Protein AF-A0A2V9A5J3-F1 (afdb_monomer_lite)

Structure (mmCIF, N/CA/C/O backbone):
data_AF-A0A2V9A5J3-F1
#
_entry.id   AF-A0A2V9A5J3-F1
#
loop_
_atom_site.group_PDB
_atom_site.id
_atom_site.type_symbol
_atom_site.label_atom_id
_atom_site.label_alt_id
_atom_site.label_comp_id
_atom_site.label_asym_id
_atom_site.label_entity_id
_atom_site.label_seq_id
_atom_site.pdbx_PDB_ins_code
_atom_site.Cartn_x
_atom_site.Cartn_y
_atom_site.Cartn_z
_atom_site.occupancy
_atom_site.B_iso_or_equiv
_atom_site.auth_seq_id
_atom_site.auth_comp_id
_atom_site.auth_asym_id
_atom_site.auth_atom_id
_atom_site.pdbx_PDB_model_num
ATOM 1 N N . MET A 1 1 ? 91.380 -32.847 -46.495 1.00 41.88 1 MET A N 1
ATOM 2 C CA . MET A 1 1 ? 90.482 -33.538 -45.539 1.00 41.88 1 MET A CA 1
ATOM 3 C C . MET A 1 1 ? 89.221 -33.964 -46.282 1.00 41.88 1 MET A C 1
ATOM 5 O O . MET A 1 1 ? 88.896 -33.351 -47.285 1.00 41.88 1 MET A O 1
ATOM 9 N N . LYS A 1 2 ? 88.639 -35.083 -45.851 1.00 38.12 2 LYS A N 1
ATOM 10 C CA . LYS A 1 2 ? 87.752 -36.017 -46.567 1.00 38.12 2 LYS A CA 1
ATOM 11 C C . LYS A 1 2 ? 86.393 -35.460 -47.039 1.00 38.12 2 LYS A C 1
ATOM 13 O O . LYS A 1 2 ? 85.791 -34.628 -46.376 1.00 38.12 2 LYS A O 1
ATOM 18 N N . HIS A 1 3 ? 85.942 -36.040 -48.156 1.00 37.38 3 HIS A N 1
ATOM 19 C CA . HIS A 1 3 ? 84.569 -36.214 -48.647 1.00 37.38 3 HIS A CA 1
ATOM 20 C C . HIS A 1 3 ? 83.487 -36.409 -47.563 1.00 37.38 3 HIS A C 1
ATOM 22 O O . HIS A 1 3 ? 83.752 -37.118 -46.596 1.00 37.38 3 HIS A O 1
ATOM 28 N N . LEU A 1 4 ? 82.249 -35.937 -47.790 1.00 41.69 4 LEU A N 1
ATOM 29 C CA . LEU A 1 4 ? 81.105 -36.755 -48.260 1.00 41.69 4 LEU A CA 1
ATOM 30 C C . LEU A 1 4 ? 79.770 -35.982 -48.225 1.00 41.69 4 LEU A C 1
ATOM 32 O O . LEU A 1 4 ? 79.527 -35.122 -47.388 1.00 41.69 4 LEU A O 1
ATOM 36 N N . PHE A 1 5 ? 78.931 -36.335 -49.191 1.00 41.31 5 PHE A N 1
ATOM 37 C CA . PHE A 1 5 ? 77.584 -35.864 -49.490 1.00 41.31 5 PHE A CA 1
ATOM 38 C C . PHE A 1 5 ? 76.519 -36.630 -48.663 1.00 41.31 5 PHE A C 1
ATOM 40 O O . PHE A 1 5 ? 76.613 -37.847 -48.555 1.00 41.31 5 PHE A O 1
ATOM 47 N N . GLN A 1 6 ? 75.456 -35.912 -48.258 1.00 40.12 6 GLN A N 1
ATOM 48 C CA . GLN A 1 6 ? 74.026 -36.313 -48.308 1.00 40.12 6 GLN A CA 1
ATOM 49 C C . GLN A 1 6 ? 73.432 -37.343 -47.289 1.00 40.12 6 GLN A C 1
ATOM 51 O O . GLN A 1 6 ? 74.163 -37.860 -46.454 1.00 40.12 6 GLN A O 1
ATOM 56 N N . PRO A 1 7 ? 72.081 -37.513 -47.226 1.00 57.50 7 PRO A N 1
ATOM 57 C CA . PRO A 1 7 ? 71.224 -37.236 -46.055 1.00 57.50 7 PRO A CA 1
ATOM 58 C C . PRO A 1 7 ? 70.497 -38.496 -45.513 1.00 57.50 7 PRO A C 1
ATOM 60 O O . PRO A 1 7 ? 70.666 -39.563 -46.086 1.00 57.50 7 PRO A O 1
ATOM 63 N N . LEU A 1 8 ? 69.651 -38.378 -44.471 1.00 37.91 8 LEU A N 1
ATOM 64 C CA . LEU A 1 8 ? 68.328 -39.047 -44.354 1.00 37.91 8 LEU A CA 1
ATOM 65 C C . LEU A 1 8 ? 67.690 -38.933 -42.951 1.00 37.91 8 LEU A C 1
ATOM 67 O O . LEU A 1 8 ? 68.340 -39.144 -41.935 1.00 37.91 8 LEU A O 1
ATOM 71 N N . SER A 1 9 ? 66.375 -38.701 -42.996 1.00 38.31 9 SER A N 1
ATOM 72 C CA . SER A 1 9 ? 65.299 -39.232 -42.141 1.00 38.31 9 SER A CA 1
ATOM 73 C C . SER A 1 9 ? 65.133 -38.831 -40.669 1.00 38.31 9 SER A C 1
ATOM 75 O O . SER A 1 9 ? 65.909 -39.180 -39.789 1.00 38.31 9 SER A O 1
ATOM 77 N N . GLU A 1 10 ? 63.986 -38.172 -40.455 1.00 43.25 10 GLU A N 1
ATOM 78 C CA . GLU A 1 10 ? 62.993 -38.314 -39.375 1.00 43.25 10 GLU A CA 1
ATOM 79 C C . GLU A 1 10 ? 63.276 -39.305 -38.236 1.00 43.25 10 GLU A C 1
ATOM 81 O O . GLU A 1 10 ? 63.468 -40.484 -38.500 1.00 43.25 10 GLU A O 1
ATOM 86 N N . VAL A 1 11 ? 63.072 -38.848 -36.987 1.00 43.91 11 VAL A N 1
ATOM 87 C CA . VAL A 1 11 ? 61.979 -39.310 -36.094 1.00 43.91 11 VAL A CA 1
ATOM 88 C C . VAL A 1 11 ? 61.656 -38.189 -35.079 1.00 43.91 11 VAL A C 1
ATOM 90 O O . VAL A 1 11 ? 62.514 -37.853 -34.262 1.00 43.91 11 VAL A O 1
ATOM 93 N N . PRO A 1 12 ? 60.440 -37.609 -35.044 1.00 44.19 12 PRO A N 1
ATOM 94 C CA . PRO A 1 12 ? 59.980 -36.845 -33.887 1.00 44.19 12 PRO A CA 1
ATOM 95 C C . PRO A 1 12 ? 59.639 -37.804 -32.741 1.00 44.19 12 PRO A C 1
ATOM 97 O O . PRO A 1 12 ? 58.779 -38.676 -32.874 1.00 44.19 12 PRO A O 1
ATOM 100 N N . HIS A 1 13 ? 60.310 -37.639 -31.601 1.00 45.38 13 HIS A N 1
ATOM 101 C CA . HIS A 1 13 ? 60.004 -38.367 -30.375 1.00 45.38 13 HIS A CA 1
ATOM 102 C C . HIS A 1 13 ? 58.546 -38.139 -29.943 1.00 45.38 13 HIS A C 1
ATOM 104 O O . HIS A 1 13 ? 58.140 -37.026 -29.623 1.00 45.38 13 HIS A O 1
ATOM 110 N N . ALA A 1 14 ? 57.797 -39.243 -29.954 1.00 44.53 14 ALA A N 1
ATOM 111 C CA . ALA A 1 14 ? 56.636 -39.588 -29.139 1.00 44.53 14 ALA A CA 1
ATOM 112 C C . ALA A 1 14 ? 55.937 -38.429 -28.400 1.00 44.53 14 ALA A C 1
ATOM 114 O O . ALA A 1 14 ? 56.332 -38.012 -27.311 1.00 44.53 14 ALA A O 1
ATOM 115 N N . ALA A 1 15 ? 54.802 -37.998 -28.951 1.00 47.06 15 ALA A N 1
ATOM 116 C CA . ALA A 1 15 ? 53.782 -37.300 -28.187 1.00 47.06 15 ALA A CA 1
ATOM 117 C C . ALA A 1 15 ? 53.252 -38.229 -27.080 1.00 47.06 15 ALA A C 1
ATOM 119 O O . ALA A 1 15 ? 52.769 -39.327 -27.360 1.00 47.06 15 ALA A O 1
ATOM 120 N N . ASN A 1 16 ? 53.332 -37.775 -25.827 1.00 45.59 16 ASN A N 1
ATOM 121 C CA . ASN A 1 16 ? 52.671 -38.410 -24.688 1.00 45.59 16 ASN A CA 1
ATOM 122 C C . ASN A 1 16 ? 51.194 -38.697 -25.022 1.00 45.59 16 ASN A C 1
ATOM 124 O O . ASN A 1 16 ? 50.511 -37.807 -25.546 1.00 45.59 16 ASN A O 1
ATOM 128 N N . PRO A 1 17 ? 50.665 -39.893 -24.707 1.00 44.72 17 PRO A N 1
ATOM 129 C CA . PRO A 1 17 ? 49.266 -40.190 -24.948 1.00 44.72 17 PRO A CA 1
ATOM 130 C C . PRO A 1 17 ? 48.419 -39.244 -24.099 1.00 44.72 17 PRO A C 1
ATOM 132 O O . PRO A 1 17 ? 48.529 -39.202 -22.873 1.00 44.72 17 PRO A O 1
ATOM 135 N N . ARG A 1 18 ? 47.567 -38.467 -24.776 1.00 51.72 18 ARG A N 1
ATOM 136 C CA . ARG A 1 18 ? 46.468 -37.742 -24.142 1.00 51.72 18 ARG A CA 1
ATOM 137 C C . ARG A 1 18 ? 45.711 -38.756 -23.296 1.00 51.72 18 ARG A C 1
ATOM 139 O O . ARG A 1 18 ? 45.166 -39.717 -23.834 1.00 51.72 18 ARG A O 1
ATOM 146 N N . THR A 1 19 ? 45.713 -38.552 -21.985 1.00 52.47 19 THR A N 1
ATOM 147 C CA . THR A 1 19 ? 44.884 -39.293 -21.044 1.00 52.47 19 THR A CA 1
ATOM 148 C C . THR A 1 19 ? 43.454 -39.281 -21.570 1.00 52.47 19 THR A C 1
ATOM 150 O O . THR A 1 19 ? 42.795 -38.243 -21.624 1.00 52.47 19 THR A O 1
ATOM 153 N N . SER A 1 20 ? 43.008 -40.447 -22.037 1.00 49.81 20 SER A N 1
ATOM 154 C CA . SER A 1 20 ? 41.620 -40.721 -22.377 1.00 49.81 20 SER A CA 1
ATOM 155 C C . SER A 1 20 ? 40.785 -40.375 -21.149 1.00 49.81 20 SER A C 1
ATOM 157 O O . SER A 1 20 ? 40.781 -41.129 -20.176 1.00 49.81 20 SER A O 1
ATOM 159 N N . ARG A 1 21 ? 40.123 -39.211 -21.160 1.00 59.00 21 ARG A N 1
ATOM 160 C CA . ARG A 1 21 ? 39.149 -38.849 -20.128 1.00 59.00 21 ARG A CA 1
ATOM 161 C C . ARG A 1 21 ? 38.095 -39.946 -20.118 1.00 59.00 21 ARG A C 1
ATOM 163 O O . ARG A 1 21 ? 37.422 -40.158 -21.124 1.00 59.00 21 ARG A O 1
ATOM 170 N N . ASN A 1 22 ? 38.008 -40.672 -19.009 1.00 65.44 22 ASN A N 1
ATOM 171 C CA . ASN A 1 22 ? 37.068 -41.767 -18.867 1.00 65.44 22 ASN A CA 1
ATOM 172 C C . ASN A 1 22 ? 35.648 -41.191 -19.030 1.00 65.44 22 ASN A C 1
ATOM 174 O O . ASN A 1 22 ? 35.314 -40.221 -18.342 1.00 65.44 22 ASN A O 1
ATOM 178 N N . PRO A 1 23 ? 34.803 -41.732 -19.924 1.00 65.06 23 PRO A N 1
ATOM 179 C CA . PRO A 1 23 ? 33.432 -41.249 -20.090 1.00 65.06 23 PRO A CA 1
ATOM 180 C C . PRO A 1 23 ? 32.652 -41.270 -18.768 1.00 65.06 23 PRO A C 1
ATOM 182 O O . PRO A 1 23 ? 31.805 -40.407 -18.548 1.00 65.06 23 PRO A O 1
ATOM 185 N N . ALA A 1 24 ? 32.998 -42.175 -17.845 1.00 69.44 24 ALA A N 1
ATOM 186 C CA . ALA A 1 24 ? 32.428 -42.214 -16.502 1.00 69.44 24 ALA A CA 1
ATOM 187 C C . ALA A 1 24 ? 32.702 -40.936 -15.684 1.00 69.44 24 ALA A C 1
ATOM 189 O O . ALA A 1 24 ? 31.840 -40.513 -14.916 1.00 69.44 24 ALA A O 1
ATOM 190 N N . ASP A 1 25 ? 33.855 -40.290 -15.868 1.00 67.44 25 ASP A N 1
ATOM 191 C CA . ASP A 1 25 ? 34.203 -39.052 -15.159 1.00 67.44 25 ASP A CA 1
ATOM 192 C C . ASP A 1 25 ? 33.445 -37.846 -15.728 1.00 67.44 25 ASP A C 1
ATOM 194 O O . ASP A 1 25 ? 33.025 -36.964 -14.980 1.00 67.44 25 ASP A O 1
ATOM 198 N N . ILE A 1 26 ? 33.188 -37.841 -17.041 1.00 67.00 26 ILE A N 1
ATOM 199 C CA . ILE A 1 26 ? 32.350 -36.828 -17.702 1.00 67.00 26 ILE A CA 1
ATOM 200 C C . ILE A 1 26 ? 30.892 -36.971 -17.250 1.00 67.00 26 ILE A C 1
ATOM 202 O O . ILE A 1 26 ? 30.252 -35.978 -16.907 1.00 67.00 26 ILE A O 1
ATOM 206 N N . VAL A 1 27 ? 30.379 -38.204 -17.194 1.00 69.25 27 VAL A N 1
ATOM 207 C CA . VAL A 1 27 ? 29.017 -38.491 -16.717 1.00 69.25 27 VAL A CA 1
ATOM 208 C C . VAL A 1 27 ? 28.864 -38.098 -15.249 1.00 69.25 27 VAL A C 1
ATOM 210 O O . VAL A 1 27 ? 27.891 -37.436 -14.900 1.00 69.25 27 VAL A O 1
ATOM 213 N N . ARG A 1 28 ? 29.838 -38.425 -14.391 1.00 69.88 28 ARG A N 1
ATOM 214 C CA . ARG A 1 28 ? 29.830 -38.005 -12.981 1.00 69.88 28 ARG A CA 1
ATOM 215 C C . ARG A 1 28 ? 29.818 -36.485 -12.847 1.00 69.88 28 ARG A C 1
ATOM 217 O O . ARG A 1 28 ? 28.990 -35.965 -12.109 1.00 69.88 28 ARG A O 1
ATOM 224 N N . LEU A 1 29 ? 30.666 -35.773 -13.588 1.00 69.19 29 LEU A N 1
ATOM 225 C CA . LEU A 1 29 ? 30.701 -34.308 -13.569 1.00 69.19 29 LEU A CA 1
ATOM 226 C C . LEU A 1 29 ? 29.363 -33.694 -14.015 1.00 69.19 29 LEU A C 1
ATOM 228 O O . LEU A 1 29 ? 28.881 -32.760 -13.380 1.00 69.19 29 LEU A O 1
ATOM 232 N N . LEU A 1 30 ? 28.736 -34.241 -15.061 1.00 68.38 30 LEU A N 1
ATOM 233 C CA . LEU A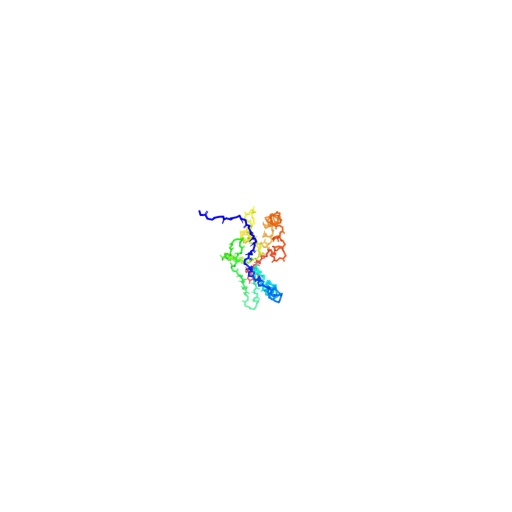 1 30 ? 27.422 -33.800 -15.538 1.00 68.38 30 LEU A CA 1
ATOM 234 C C . LEU A 1 30 ? 26.312 -34.075 -14.515 1.00 68.38 30 LEU A C 1
ATOM 236 O O . LEU A 1 30 ? 25.460 -33.216 -14.298 1.00 68.38 30 LEU A O 1
ATOM 240 N N . VAL A 1 31 ? 26.334 -35.229 -13.843 1.00 68.44 31 VAL A N 1
ATOM 241 C CA . VAL A 1 31 ? 25.384 -35.552 -12.766 1.00 68.44 31 VAL A CA 1
ATOM 242 C C . VAL A 1 31 ? 25.568 -34.608 -11.575 1.00 68.44 31 VAL A C 1
ATOM 244 O O . VAL A 1 31 ? 24.584 -34.084 -11.060 1.00 68.44 31 VAL A O 1
ATOM 247 N N . PHE A 1 32 ? 26.807 -34.317 -11.169 1.00 64.06 32 PHE A N 1
ATOM 248 C CA . PHE A 1 32 ? 27.097 -33.354 -10.098 1.00 64.06 32 PHE A CA 1
ATOM 249 C C . PHE A 1 32 ? 26.692 -31.917 -10.467 1.00 64.06 32 PHE A C 1
ATOM 251 O O . PHE A 1 32 ? 26.143 -31.207 -9.629 1.00 64.06 32 PHE A O 1
ATOM 258 N N . LEU A 1 33 ? 26.903 -31.491 -11.717 1.00 63.94 33 LEU A N 1
ATOM 259 C CA . LEU A 1 33 ? 26.488 -30.165 -12.194 1.00 63.94 33 LEU A CA 1
ATOM 260 C C . LEU A 1 33 ? 24.963 -30.034 -12.257 1.00 63.94 33 LEU A C 1
ATOM 262 O O . LEU A 1 33 ? 24.417 -29.041 -11.786 1.00 63.94 33 LEU A O 1
ATOM 266 N N . THR A 1 34 ? 24.273 -31.045 -12.791 1.00 60.56 34 THR A N 1
ATOM 267 C CA . THR A 1 34 ? 22.805 -31.031 -12.921 1.00 60.56 34 THR A CA 1
ATOM 268 C C . THR A 1 34 ? 22.107 -31.116 -11.564 1.00 60.56 34 THR A C 1
ATOM 270 O O . THR A 1 34 ? 21.196 -30.330 -11.300 1.00 60.56 34 THR A O 1
ATOM 273 N N . THR A 1 35 ? 22.569 -31.986 -10.661 1.00 60.75 35 THR A N 1
ATOM 274 C CA . THR A 1 35 ? 22.047 -32.044 -9.284 1.00 60.75 35 THR A CA 1
ATOM 275 C C . THR A 1 35 ? 22.354 -30.762 -8.510 1.00 60.75 35 THR A C 1
ATOM 277 O O . THR A 1 35 ? 21.448 -30.207 -7.895 1.00 60.75 35 THR A O 1
ATOM 280 N N . GLY A 1 36 ? 23.568 -30.212 -8.614 1.00 59.47 36 GLY A N 1
ATOM 281 C CA . GLY A 1 36 ? 23.926 -28.944 -7.968 1.00 59.47 36 GLY A CA 1
ATOM 282 C C . GLY A 1 36 ? 23.046 -27.762 -8.393 1.00 59.47 36 GLY A C 1
ATOM 283 O O . GLY A 1 36 ? 22.715 -26.918 -7.563 1.00 59.47 36 GLY A O 1
ATOM 284 N N . THR A 1 37 ? 22.605 -27.721 -9.655 1.00 59.44 37 THR A N 1
ATOM 285 C CA . THR A 1 37 ? 21.696 -26.670 -10.144 1.00 59.44 37 THR A CA 1
ATOM 286 C C . THR A 1 37 ? 20.231 -26.876 -9.762 1.00 59.44 37 THR A C 1
ATOM 288 O O . THR A 1 37 ? 19.522 -25.895 -9.555 1.00 59.44 37 THR A O 1
ATOM 291 N N . LEU A 1 38 ? 19.770 -28.125 -9.638 1.00 58.41 38 LEU A N 1
ATOM 292 C CA . LEU A 1 38 ? 18.368 -28.442 -9.325 1.00 58.41 38 LEU A CA 1
ATOM 293 C C . LEU A 1 38 ? 18.010 -28.211 -7.848 1.00 58.41 38 LEU A C 1
ATOM 295 O O . LEU A 1 38 ? 16.837 -28.044 -7.529 1.00 58.41 38 LEU A O 1
ATOM 299 N N . PHE A 1 39 ? 19.007 -28.179 -6.959 1.00 58.34 39 PHE A N 1
ATOM 300 C CA . PHE A 1 39 ? 18.816 -27.961 -5.520 1.00 58.34 39 PHE A CA 1
ATOM 301 C C . PHE A 1 39 ? 19.193 -26.557 -5.040 1.00 58.34 39 PHE A C 1
ATOM 303 O O . PHE A 1 39 ? 19.234 -26.323 -3.833 1.00 58.34 39 PHE A O 1
ATOM 310 N N . LEU A 1 40 ? 19.454 -25.605 -5.942 1.00 56.59 40 LEU A N 1
ATOM 311 C CA . LEU A 1 40 ? 19.563 -24.204 -5.543 1.00 56.59 40 LEU A CA 1
ATOM 312 C C . LEU A 1 40 ? 18.159 -23.707 -5.174 1.00 56.59 40 LEU A C 1
ATOM 314 O O . LEU A 1 40 ? 17.306 -23.612 -6.060 1.00 56.59 40 LEU A O 1
ATOM 318 N N . PRO A 1 41 ? 17.880 -23.396 -3.892 1.00 53.69 41 PRO A N 1
ATOM 319 C CA . PRO A 1 41 ? 16.591 -22.842 -3.527 1.00 53.69 41 PRO A CA 1
ATOM 320 C C . PRO A 1 41 ? 16.421 -21.528 -4.285 1.00 53.69 41 PRO A C 1
ATOM 322 O O . PRO A 1 41 ? 17.230 -20.607 -4.148 1.00 53.69 41 PRO A O 1
ATOM 325 N N . ALA A 1 42 ? 15.368 -21.434 -5.095 1.00 56.31 42 ALA A N 1
ATOM 326 C CA . ALA A 1 42 ? 14.946 -20.156 -5.636 1.00 56.31 42 ALA A CA 1
ATOM 327 C C . ALA A 1 42 ? 14.631 -19.260 -4.434 1.00 56.31 42 ALA A C 1
ATOM 329 O O . ALA A 1 42 ? 13.675 -19.507 -3.702 1.00 56.31 42 ALA A O 1
ATOM 330 N N . VAL A 1 43 ? 15.477 -18.262 -4.174 1.00 53.59 43 VAL A N 1
ATOM 331 C CA . VAL A 1 43 ? 15.278 -17.332 -3.062 1.00 53.59 43 VAL A CA 1
ATOM 332 C C . VAL A 1 43 ? 14.057 -16.479 -3.401 1.00 53.59 43 VAL A C 1
ATOM 334 O O . VAL A 1 43 ? 14.154 -15.444 -4.063 1.00 53.59 43 VAL A O 1
ATOM 337 N N . THR A 1 44 ? 12.878 -16.941 -2.995 1.00 54.56 44 THR A N 1
ATOM 338 C CA . THR A 1 44 ? 11.627 -16.207 -3.158 1.00 54.56 44 THR A CA 1
ATOM 339 C C . THR A 1 44 ? 11.617 -15.069 -2.151 1.00 54.56 44 THR A C 1
ATOM 341 O O . THR A 1 44 ? 11.393 -15.245 -0.955 1.00 54.56 44 THR A O 1
ATOM 344 N N . ALA A 1 45 ? 11.910 -13.874 -2.644 1.00 60.81 45 ALA A N 1
ATOM 345 C CA . ALA A 1 45 ? 11.833 -12.634 -1.895 1.00 60.81 45 ALA A CA 1
ATOM 346 C C . ALA A 1 45 ? 10.363 -12.210 -1.709 1.00 60.81 45 ALA A C 1
ATOM 348 O O . ALA A 1 45 ? 9.892 -11.315 -2.415 1.00 60.81 45 ALA A O 1
ATOM 349 N N . ALA A 1 46 ? 9.649 -12.863 -0.790 1.00 63.78 46 ALA A N 1
ATOM 350 C CA . ALA A 1 46 ? 8.277 -12.529 -0.414 1.00 63.78 46 ALA A CA 1
ATOM 351 C C . ALA A 1 46 ? 8.247 -11.662 0.854 1.00 63.78 46 ALA A C 1
ATOM 353 O O . ALA A 1 46 ? 9.092 -11.794 1.737 1.00 63.78 46 ALA A O 1
ATOM 354 N N . THR A 1 47 ? 7.288 -10.743 0.907 1.00 70.56 47 THR A N 1
ATOM 355 C CA . THR A 1 47 ? 6.939 -9.988 2.115 1.00 70.56 47 THR A CA 1
ATOM 356 C C . THR A 1 47 ? 5.735 -10.660 2.743 1.00 70.56 47 THR A C 1
ATOM 358 O O . THR A 1 47 ? 4.786 -10.946 2.017 1.00 70.56 47 THR A O 1
ATOM 361 N N . SER A 1 48 ? 5.754 -10.859 4.058 1.00 74.19 48 SER A N 1
ATOM 362 C CA . SER A 1 48 ? 4.611 -11.411 4.786 1.00 74.19 48 SER A CA 1
ATOM 363 C C . SER A 1 48 ? 4.085 -10.377 5.765 1.00 74.19 48 SER A C 1
ATOM 365 O O . SER A 1 48 ? 4.852 -9.797 6.536 1.00 74.19 48 SER A O 1
ATOM 367 N N . VAL A 1 49 ? 2.772 -10.172 5.742 1.00 82.38 49 VAL A N 1
ATOM 368 C CA . VAL A 1 49 ? 2.043 -9.362 6.717 1.00 82.38 49 VAL A CA 1
ATOM 369 C C . VAL A 1 49 ? 1.047 -10.273 7.419 1.00 82.38 49 VAL A C 1
ATOM 371 O O . VAL A 1 49 ? 0.344 -11.044 6.770 1.00 82.38 49 VAL A O 1
ATOM 374 N N . VAL A 1 50 ? 0.994 -10.194 8.745 1.00 84.19 50 VAL A N 1
ATOM 375 C CA . VAL A 1 50 ? 0.064 -10.961 9.577 1.00 84.19 50 VAL A CA 1
ATOM 376 C C . VAL A 1 50 ? -0.696 -9.992 10.468 1.00 84.19 50 VAL A C 1
ATOM 378 O O . VAL A 1 50 ? -0.086 -9.158 11.135 1.00 84.19 50 VAL A O 1
ATOM 381 N N . ALA A 1 51 ? -2.020 -10.126 10.497 1.00 84.69 51 ALA A N 1
ATOM 382 C CA . ALA A 1 51 ? -2.886 -9.456 11.456 1.00 84.69 51 ALA A CA 1
ATOM 383 C C . ALA A 1 51 ? -3.611 -10.519 12.291 1.00 84.69 51 ALA A C 1
ATOM 385 O O . ALA A 1 51 ? -4.305 -11.379 11.752 1.00 84.69 51 ALA A O 1
ATOM 386 N N . LEU A 1 52 ? -3.425 -10.472 13.607 1.00 83.81 52 LEU A N 1
ATOM 387 C CA . LEU A 1 52 ? -4.120 -11.312 14.575 1.00 83.81 52 LEU A CA 1
ATOM 388 C C . LEU A 1 52 ? -5.156 -10.455 15.287 1.00 83.81 52 LEU A C 1
ATOM 390 O O . LEU A 1 52 ? -4.806 -9.452 15.909 1.00 83.81 52 LEU A O 1
ATOM 394 N N . ILE A 1 53 ? -6.419 -10.859 15.199 1.00 83.31 53 ILE A N 1
ATOM 395 C CA . ILE A 1 53 ? -7.533 -10.189 15.866 1.00 83.31 53 ILE A CA 1
ATOM 396 C C . ILE A 1 53 ? -7.936 -11.042 17.064 1.00 83.31 53 ILE A C 1
ATOM 398 O O . ILE A 1 53 ? -8.470 -12.141 16.914 1.00 83.31 53 ILE A O 1
ATOM 402 N N . ASP A 1 54 ? -7.667 -10.531 18.258 1.00 84.69 54 ASP A N 1
ATOM 403 C CA . ASP A 1 54 ? -8.113 -11.110 19.517 1.00 84.69 54 ASP A CA 1
ATOM 404 C C . ASP A 1 54 ? -9.372 -10.372 19.978 1.00 84.69 54 ASP A C 1
ATOM 406 O O . ASP A 1 54 ? -9.320 -9.351 20.671 1.00 84.69 54 ASP A O 1
ATOM 410 N N . ASN A 1 55 ? -10.522 -10.905 19.563 1.00 79.50 55 ASN A N 1
ATOM 411 C CA . ASN A 1 55 ? -11.828 -10.361 19.926 1.00 79.50 55 ASN A CA 1
ATOM 412 C C . ASN A 1 55 ? -12.114 -10.465 21.430 1.00 79.50 55 ASN A C 1
ATOM 414 O O . ASN A 1 55 ? -12.862 -9.644 21.953 1.00 79.50 55 ASN A O 1
ATOM 418 N N . THR A 1 56 ? -11.517 -11.438 22.124 1.00 84.44 56 THR A N 1
ATOM 419 C CA . THR A 1 56 ? -11.736 -11.670 23.559 1.00 84.44 56 THR A CA 1
ATOM 420 C C . THR A 1 56 ? -11.087 -10.574 24.394 1.00 84.44 56 THR A C 1
ATOM 422 O O . THR A 1 56 ? -11.678 -10.097 25.358 1.00 84.44 56 THR A O 1
ATOM 425 N N . ASN A 1 57 ? -9.877 -10.156 24.016 1.00 84.75 57 ASN A N 1
ATOM 426 C CA . ASN A 1 57 ? -9.140 -9.106 24.720 1.00 84.75 57 ASN A CA 1
ATOM 427 C C . ASN A 1 57 ? -9.253 -7.727 24.053 1.00 84.75 57 ASN A C 1
ATOM 429 O O . ASN A 1 57 ? -8.583 -6.793 24.494 1.00 84.75 57 ASN A O 1
ATOM 433 N N . HIS A 1 58 ? -10.068 -7.601 22.999 1.00 81.50 58 HIS A N 1
ATOM 434 C CA . HIS A 1 58 ? -10.203 -6.398 22.174 1.00 81.50 58 HIS A CA 1
ATOM 435 C C . HIS A 1 58 ? -8.848 -5.865 21.681 1.00 81.50 58 HIS A C 1
ATOM 437 O O . HIS A 1 58 ? -8.547 -4.675 21.795 1.00 81.50 58 HIS A O 1
ATOM 443 N N . ARG A 1 59 ? -8.008 -6.755 21.134 1.00 83.69 59 ARG A N 1
ATOM 444 C CA . ARG A 1 59 ? -6.672 -6.411 20.617 1.00 83.69 59 ARG A CA 1
ATOM 445 C C . ARG A 1 59 ? -6.499 -6.801 19.156 1.00 83.69 59 ARG A C 1
ATOM 447 O O . ARG A 1 59 ? -6.977 -7.843 18.720 1.00 83.69 59 ARG A O 1
ATOM 454 N N . VAL A 1 60 ? -5.728 -5.996 18.431 1.00 84.06 60 VAL A N 1
ATOM 455 C CA . VAL A 1 60 ? -5.147 -6.379 17.140 1.00 84.06 60 VAL A CA 1
ATOM 456 C C . VAL A 1 60 ? -3.637 -6.365 17.268 1.00 84.06 60 VAL A C 1
ATOM 458 O O . VAL A 1 60 ? -3.064 -5.409 17.789 1.00 84.06 60 VAL A O 1
ATOM 461 N N . VAL A 1 61 ? -2.993 -7.418 16.777 1.00 87.25 61 VAL A N 1
ATOM 462 C CA . VAL A 1 61 ? -1.539 -7.485 16.632 1.00 87.25 61 VAL A CA 1
ATOM 463 C C . VAL A 1 61 ? -1.217 -7.563 15.151 1.00 87.25 61 VAL A C 1
ATOM 465 O O . VAL A 1 61 ? -1.642 -8.494 14.473 1.00 87.25 61 VAL A O 1
ATOM 468 N N . ILE A 1 62 ? -0.456 -6.593 14.656 1.00 89.69 62 ILE A N 1
ATOM 469 C CA . ILE A 1 62 ? 0.007 -6.553 13.270 1.00 89.69 62 ILE A CA 1
ATOM 470 C C . ILE A 1 62 ? 1.515 -6.749 13.257 1.00 89.69 62 ILE A C 1
ATOM 472 O O . ILE A 1 62 ? 2.243 -6.063 13.973 1.00 89.69 62 ILE A O 1
ATOM 476 N N . ALA A 1 63 ? 1.980 -7.679 12.433 1.00 89.62 63 ALA A N 1
ATOM 477 C CA . ALA A 1 63 ? 3.388 -7.985 12.257 1.00 89.62 63 ALA A CA 1
ATOM 478 C C . ALA A 1 63 ? 3.740 -8.031 10.768 1.00 89.62 63 ALA A C 1
ATOM 480 O O . ALA A 1 63 ? 2.962 -8.507 9.942 1.00 89.62 63 ALA A O 1
ATOM 481 N N . ALA A 1 64 ? 4.931 -7.545 10.434 1.00 90.25 64 ALA A N 1
ATOM 482 C CA . ALA A 1 64 ? 5.491 -7.608 9.093 1.00 90.25 64 ALA A CA 1
ATOM 483 C C . ALA A 1 64 ? 7.012 -7.749 9.180 1.00 90.25 64 ALA A C 1
ATOM 485 O O . ALA A 1 64 ? 7.631 -7.282 10.140 1.00 90.25 64 ALA A O 1
ATOM 486 N N . ASP A 1 65 ? 7.627 -8.367 8.175 1.00 87.88 65 ASP A N 1
ATOM 487 C CA . ASP A 1 65 ? 9.081 -8.351 8.053 1.00 87.88 65 ASP A CA 1
ATOM 488 C C . ASP A 1 65 ? 9.584 -6.955 7.636 1.00 87.88 65 ASP A C 1
ATOM 490 O O . ASP A 1 65 ? 8.878 -6.169 7.002 1.00 87.88 65 ASP A O 1
ATOM 494 N N . CYS A 1 66 ? 10.843 -6.645 7.945 1.00 84.88 66 CYS A N 1
ATOM 495 C CA . CYS A 1 66 ? 11.444 -5.357 7.588 1.00 84.88 66 CYS A CA 1
ATOM 496 C C . CYS A 1 66 ? 12.211 -5.390 6.258 1.00 84.88 66 CYS A C 1
ATOM 498 O O . CYS A 1 66 ? 12.852 -4.404 5.907 1.00 84.88 66 CYS A O 1
ATOM 500 N N . ARG A 1 67 ? 12.221 -6.496 5.501 1.00 83.56 67 ARG A N 1
ATOM 501 C CA . ARG A 1 67 ? 13.091 -6.605 4.322 1.00 83.56 67 ARG A CA 1
ATOM 502 C C . ARG A 1 67 ? 12.440 -5.980 3.093 1.00 83.56 67 ARG A C 1
ATOM 504 O O . ARG A 1 67 ? 11.436 -6.478 2.593 1.00 83.56 67 ARG A O 1
ATOM 511 N N . VAL A 1 68 ? 13.064 -4.952 2.533 1.00 79.75 68 VAL A N 1
ATOM 512 C CA . VAL A 1 68 ? 12.708 -4.391 1.223 1.00 79.75 68 VAL A CA 1
ATOM 513 C C . VAL A 1 68 ? 13.824 -4.719 0.241 1.00 79.75 68 VAL A C 1
ATOM 515 O O . VAL A 1 68 ? 14.982 -4.367 0.455 1.00 79.75 68 VAL A O 1
ATOM 518 N N . ASN A 1 69 ? 13.489 -5.421 -0.839 1.00 76.06 69 ASN A N 1
ATOM 519 C CA . ASN A 1 69 ? 14.452 -5.771 -1.880 1.00 76.06 69 ASN A CA 1
ATOM 520 C C . ASN A 1 69 ? 14.432 -4.710 -2.978 1.00 76.06 69 ASN A C 1
ATOM 522 O O . ASN A 1 69 ? 13.377 -4.415 -3.534 1.00 76.06 69 ASN A O 1
ATOM 526 N N . ARG A 1 70 ? 15.603 -4.161 -3.290 1.00 70.50 70 ARG A N 1
ATOM 527 C CA . ARG A 1 70 ? 15.859 -3.315 -4.458 1.00 70.50 70 ARG A CA 1
ATOM 528 C C . ARG A 1 70 ? 16.800 -4.063 -5.404 1.00 70.50 70 ARG A C 1
ATOM 530 O O . ARG A 1 70 ? 17.498 -4.973 -4.966 1.00 70.50 70 ARG A O 1
ATOM 537 N N . GLN A 1 71 ? 16.849 -3.653 -6.674 1.00 65.12 71 GLN A N 1
ATOM 538 C CA . GLN A 1 71 ? 17.610 -4.323 -7.747 1.00 65.12 71 GLN A CA 1
ATOM 539 C C . GLN A 1 71 ? 19.051 -4.726 -7.365 1.00 65.12 71 GLN A C 1
ATOM 541 O O . GLN A 1 71 ? 19.522 -5.762 -7.813 1.00 65.12 71 GLN A O 1
ATOM 546 N N . LEU A 1 72 ? 19.740 -3.944 -6.521 1.00 66.00 72 LEU A N 1
ATOM 547 C CA . LEU A 1 72 ? 21.147 -4.173 -6.159 1.00 66.00 72 LEU A CA 1
ATOM 548 C C . LEU A 1 72 ? 21.383 -4.523 -4.679 1.00 66.00 72 LEU A C 1
ATOM 550 O O . LEU A 1 72 ? 22.507 -4.852 -4.311 1.00 66.00 72 LEU A O 1
ATOM 554 N N . ALA A 1 73 ? 20.368 -4.420 -3.813 1.00 74.31 73 ALA A N 1
ATOM 555 C CA . ALA A 1 73 ? 20.535 -4.640 -2.374 1.00 74.31 73 ALA A CA 1
ATOM 556 C C . ALA A 1 73 ? 19.201 -4.865 -1.649 1.00 74.31 73 ALA A C 1
ATOM 558 O O . ALA A 1 73 ? 18.154 -4.355 -2.051 1.00 74.31 73 ALA A O 1
ATOM 559 N N . SER A 1 74 ? 19.257 -5.562 -0.515 1.00 78.62 74 SER A N 1
ATOM 560 C CA . SER A 1 74 ? 18.167 -5.593 0.463 1.00 78.62 74 SER A CA 1
ATOM 561 C C . SER A 1 74 ? 18.412 -4.538 1.539 1.00 78.62 74 SER A C 1
ATOM 563 O O . SER A 1 74 ? 19.516 -4.442 2.069 1.00 78.62 74 SER A O 1
ATOM 565 N N . LEU A 1 75 ? 17.383 -3.768 1.881 1.00 83.44 75 LEU A N 1
ATOM 566 C CA . LEU A 1 75 ? 17.417 -2.770 2.949 1.00 83.44 75 LEU A CA 1
ATOM 567 C C . LEU A 1 75 ? 16.388 -3.123 4.026 1.00 83.44 75 LEU A C 1
ATOM 569 O O . LEU A 1 75 ? 15.371 -3.755 3.735 1.00 83.44 75 LEU A O 1
ATOM 573 N N . SER A 1 76 ? 16.658 -2.706 5.265 1.00 85.25 76 SER A N 1
ATOM 574 C CA . SER A 1 76 ? 15.706 -2.817 6.372 1.00 85.25 76 SER A CA 1
ATOM 575 C C . SER A 1 76 ? 14.825 -1.570 6.420 1.00 85.25 76 SER A C 1
ATOM 577 O O . SER A 1 76 ? 15.331 -0.461 6.595 1.00 85.25 76 SER A O 1
ATOM 579 N N . GLN A 1 77 ? 13.517 -1.735 6.244 1.00 85.19 77 GLN A N 1
ATOM 580 C CA . GLN A 1 77 ? 12.534 -0.663 6.317 1.00 85.19 77 GLN A CA 1
ATOM 581 C C . GLN A 1 77 ? 11.223 -1.179 6.914 1.00 85.19 77 GLN A C 1
ATOM 583 O O . GLN A 1 77 ? 10.732 -2.245 6.547 1.00 85.19 77 GLN A O 1
ATOM 588 N N . CYS A 1 78 ? 10.644 -0.405 7.835 1.00 88.25 78 CYS A N 1
ATOM 589 C CA . CYS A 1 78 ? 9.390 -0.774 8.480 1.00 88.25 78 CYS A CA 1
ATOM 590 C C . CYS A 1 78 ? 8.241 -0.769 7.462 1.00 88.25 78 CYS A C 1
ATOM 592 O O . CYS A 1 78 ? 8.021 0.226 6.764 1.00 88.25 78 CYS A O 1
ATOM 594 N N . LYS A 1 79 ? 7.489 -1.869 7.408 1.00 91.06 79 LYS A N 1
ATOM 595 C CA . LYS A 1 79 ? 6.296 -2.012 6.559 1.00 91.06 79 LYS A CA 1
ATOM 596 C C . LYS A 1 79 ? 4.998 -1.709 7.296 1.00 91.06 79 LYS A C 1
ATOM 598 O O . LYS A 1 79 ? 3.928 -1.850 6.718 1.00 91.06 79 LYS A O 1
ATOM 603 N N . ILE A 1 80 ? 5.113 -1.273 8.548 1.00 93.50 80 ILE A N 1
ATOM 604 C CA . ILE A 1 80 ? 4.009 -0.816 9.377 1.00 93.50 80 ILE A CA 1
ATOM 605 C C . ILE A 1 80 ? 4.106 0.709 9.519 1.00 93.50 80 ILE A C 1
ATOM 607 O O . ILE A 1 80 ? 5.189 1.288 9.681 1.00 93.50 80 ILE A O 1
ATOM 611 N N . ILE A 1 81 ? 2.966 1.370 9.395 1.00 93.06 81 ILE A N 1
ATOM 612 C CA . ILE A 1 81 ? 2.748 2.766 9.756 1.00 93.06 81 ILE A CA 1
ATOM 613 C C . ILE A 1 81 ? 1.802 2.735 10.946 1.00 93.06 81 ILE A C 1
ATOM 615 O O . ILE A 1 81 ? 0.760 2.092 10.874 1.00 93.06 81 ILE A O 1
ATOM 619 N N . ASP A 1 82 ? 2.157 3.431 12.017 1.00 91.62 82 ASP A N 1
ATOM 620 C CA . ASP A 1 82 ? 1.296 3.582 13.182 1.00 91.62 82 ASP A CA 1
ATOM 621 C C . ASP A 1 82 ? 0.999 5.066 13.396 1.00 91.62 82 ASP A C 1
ATOM 623 O O . ASP A 1 82 ? 1.906 5.869 13.641 1.00 91.62 82 ASP A O 1
ATOM 627 N N . LYS A 1 83 ? -0.265 5.445 13.206 1.00 88.00 83 LYS A N 1
ATOM 628 C CA . LYS A 1 83 ? -0.783 6.796 13.431 1.00 88.00 83 LYS A CA 1
ATOM 629 C C . LYS A 1 83 ? -2.044 6.724 14.291 1.00 88.00 83 LYS A C 1
ATOM 631 O O . LYS A 1 83 ? -2.750 5.717 14.259 1.00 88.00 83 LYS A O 1
ATOM 636 N N . PRO A 1 84 ? -2.396 7.802 15.015 1.00 83.94 84 PRO A N 1
ATOM 637 C CA . PRO A 1 84 ? -3.621 7.835 15.807 1.00 83.94 84 PRO A CA 1
ATOM 638 C C . PRO A 1 84 ? -4.857 7.438 14.982 1.00 83.94 84 PRO A C 1
ATOM 640 O O . PRO A 1 84 ? -5.211 8.097 14.004 1.00 83.94 84 PRO A O 1
ATOM 643 N N . GLY A 1 85 ? -5.492 6.328 15.366 1.00 84.69 85 GLY A N 1
ATOM 644 C CA . GLY A 1 85 ? -6.668 5.777 14.687 1.00 84.69 85 GLY A CA 1
ATOM 645 C C . GLY A 1 85 ? -6.408 5.193 13.292 1.00 84.69 85 GLY A C 1
ATOM 646 O O . GLY A 1 85 ? -7.372 4.977 12.563 1.00 84.69 85 GLY A O 1
ATOM 647 N N . CYS A 1 86 ? -5.153 4.988 12.880 1.00 91.12 86 CYS A N 1
ATOM 648 C CA . CYS A 1 86 ? -4.783 4.364 11.608 1.00 91.12 86 CYS A CA 1
ATOM 649 C C . CYS A 1 86 ? -3.461 3.603 11.738 1.00 91.12 86 CYS A C 1
ATOM 651 O O . CYS A 1 86 ? -2.384 4.201 11.691 1.00 91.12 86 CYS A O 1
ATOM 653 N N . THR A 1 87 ? -3.535 2.284 11.835 1.00 93.56 87 THR A N 1
ATOM 654 C CA . THR A 1 87 ? -2.385 1.398 11.681 1.00 93.56 87 THR A CA 1
ATOM 655 C C . THR A 1 87 ? -2.462 0.746 10.306 1.00 93.56 87 THR A C 1
ATOM 657 O O . THR A 1 87 ? -3.516 0.267 9.893 1.00 93.56 87 THR A O 1
ATOM 660 N N . VAL A 1 88 ? -1.354 0.745 9.568 1.00 93.94 88 VAL A N 1
ATOM 661 C CA . VAL A 1 88 ? -1.306 0.214 8.204 1.00 93.94 88 VAL A CA 1
ATOM 662 C C . VAL A 1 88 ? -0.112 -0.695 8.021 1.00 93.94 88 VAL A C 1
ATOM 664 O O . VAL A 1 88 ? 1.009 -0.272 8.287 1.00 93.94 88 VAL A O 1
ATOM 667 N N . ALA A 1 89 ? -0.332 -1.907 7.516 1.00 93.25 89 ALA A N 1
ATOM 668 C CA . ALA A 1 89 ? 0.737 -2.811 7.103 1.00 93.25 89 ALA A CA 1
ATOM 669 C C . ALA A 1 89 ? 0.733 -3.049 5.594 1.00 93.25 89 ALA A C 1
ATOM 671 O O . ALA A 1 89 ? -0.321 -3.062 4.968 1.00 93.25 89 ALA A O 1
ATOM 672 N N . MET A 1 90 ? 1.923 -3.217 5.017 1.00 92.06 90 MET A N 1
ATOM 673 C CA . MET A 1 90 ? 2.142 -3.165 3.570 1.00 92.06 90 MET A CA 1
ATOM 674 C C . MET A 1 90 ? 2.948 -4.363 3.057 1.00 92.06 90 MET A C 1
ATOM 676 O O . MET A 1 90 ? 3.973 -4.727 3.638 1.00 92.06 90 MET A O 1
ATOM 680 N N . ALA A 1 91 ? 2.540 -4.908 1.913 1.00 88.31 91 ALA A N 1
ATOM 681 C CA . ALA A 1 91 ? 3.237 -5.958 1.178 1.0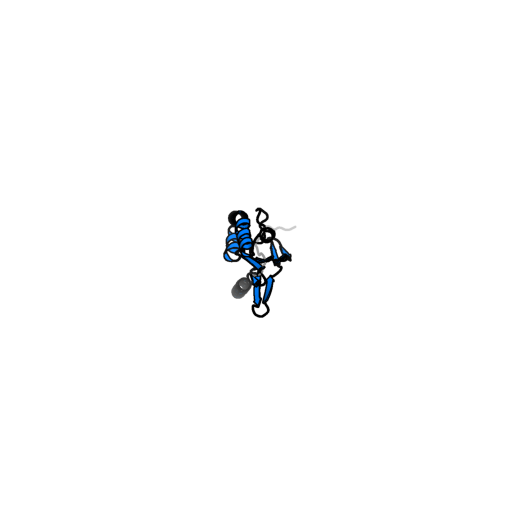0 88.31 91 ALA A CA 1
ATOM 682 C C . ALA A 1 91 ? 3.243 -5.693 -0.336 1.00 88.31 91 ALA A C 1
ATOM 684 O O . ALA A 1 91 ? 2.432 -4.931 -0.857 1.00 88.31 91 ALA A O 1
ATOM 685 N N . GLY A 1 92 ? 4.173 -6.337 -1.046 1.00 85.81 92 GLY A N 1
ATOM 686 C CA . GLY A 1 92 ? 4.260 -6.304 -2.509 1.00 85.81 92 GLY A CA 1
ATOM 687 C C . GLY A 1 92 ? 5.204 -5.233 -3.064 1.00 85.81 92 GLY A C 1
ATOM 688 O O . GLY A 1 92 ? 6.279 -4.994 -2.502 1.00 85.81 92 GLY A O 1
ATOM 689 N N . LEU A 1 93 ? 4.842 -4.627 -4.203 1.00 85.69 93 LEU A N 1
ATOM 690 C CA . LEU A 1 93 ? 5.636 -3.566 -4.829 1.00 85.69 93 LEU A CA 1
ATOM 691 C C . LEU A 1 93 ? 5.705 -2.369 -3.876 1.00 85.69 93 LEU A C 1
ATOM 693 O O . LEU A 1 93 ? 4.691 -1.732 -3.603 1.00 85.69 93 LEU A O 1
ATOM 697 N N . TYR A 1 94 ? 6.898 -2.092 -3.353 1.00 86.06 94 TYR A N 1
ATOM 698 C CA . TYR A 1 94 ? 7.105 -1.057 -2.340 1.00 86.06 94 TYR A CA 1
ATOM 699 C C . TYR A 1 94 ? 7.304 0.335 -2.953 1.00 86.06 94 TYR A C 1
ATOM 701 O O . TYR A 1 94 ? 6.824 1.341 -2.434 1.00 86.06 94 TYR A O 1
ATOM 709 N N . GLU A 1 95 ? 8.023 0.398 -4.067 1.00 87.25 95 GLU A N 1
ATOM 710 C CA . GLU A 1 95 ? 8.400 1.629 -4.749 1.00 87.25 95 GLU A CA 1
ATOM 711 C C . GLU A 1 95 ? 8.775 1.287 -6.187 1.00 87.25 95 GLU A C 1
ATOM 713 O O . GLU A 1 95 ? 9.409 0.255 -6.415 1.00 87.25 95 GLU A O 1
ATOM 718 N N . GLU A 1 96 ? 8.437 2.169 -7.126 1.00 86.00 96 GLU A N 1
ATOM 719 C CA . GLU A 1 96 ? 9.096 2.193 -8.425 1.00 86.00 96 GLU A CA 1
ATOM 720 C C . GLU A 1 96 ? 9.546 3.616 -8.772 1.00 86.00 96 GLU A C 1
ATOM 722 O O . GLU A 1 96 ? 8.720 4.483 -9.041 1.00 86.00 96 GLU A O 1
ATOM 727 N N . LYS A 1 97 ? 10.866 3.831 -8.784 1.00 80.19 97 LYS A N 1
ATOM 728 C CA . LYS A 1 97 ? 11.554 5.133 -8.824 1.00 80.19 97 LYS A CA 1
ATOM 729 C C . LYS A 1 97 ? 11.306 5.935 -10.094 1.00 80.19 97 LYS A C 1
ATOM 731 O O . LYS A 1 97 ? 11.359 7.160 -10.063 1.00 80.19 97 LYS A O 1
ATOM 736 N N . THR A 1 98 ? 11.119 5.255 -11.219 1.00 81.56 98 THR A N 1
ATOM 737 C CA . THR A 1 98 ? 10.849 5.893 -12.518 1.00 81.56 98 THR A CA 1
ATOM 738 C C . THR A 1 98 ? 9.407 6.379 -12.623 1.00 81.56 98 THR A C 1
ATOM 740 O O . THR A 1 98 ? 9.068 7.162 -13.511 1.00 81.56 98 THR A O 1
ATOM 743 N N . THR A 1 99 ? 8.553 5.942 -11.700 1.00 80.00 99 THR A N 1
ATOM 744 C CA . THR A 1 99 ? 7.158 6.351 -11.608 1.00 80.00 99 THR A CA 1
ATOM 745 C C . THR A 1 99 ? 6.910 7.090 -10.297 1.00 80.00 99 THR A C 1
ATOM 747 O O . THR A 1 99 ? 7.723 7.079 -9.385 1.00 80.00 99 THR A O 1
ATOM 750 N N . ALA A 1 100 ? 5.759 7.745 -10.170 1.00 84.31 100 ALA A N 1
ATOM 751 C CA . ALA A 1 100 ? 5.364 8.390 -8.915 1.00 84.31 100 ALA A CA 1
ATOM 752 C C . ALA A 1 100 ? 4.847 7.381 -7.861 1.00 84.31 100 ALA A C 1
ATOM 754 O O . ALA A 1 100 ? 4.074 7.753 -6.977 1.00 84.31 100 ALA A O 1
ATOM 755 N N . PHE A 1 101 ? 5.177 6.091 -7.986 1.00 91.06 101 PHE A N 1
ATOM 756 C CA . PHE A 1 101 ? 4.650 5.048 -7.115 1.00 91.06 101 PHE A CA 1
ATOM 757 C C . PHE A 1 101 ? 5.558 4.825 -5.901 1.00 91.06 101 PHE A C 1
ATOM 759 O O . PHE A 1 101 ? 6.632 4.232 -6.001 1.00 91.06 101 PHE A O 1
ATOM 766 N N . HIS A 1 102 ? 5.069 5.241 -4.732 1.00 92.12 102 HIS A N 1
ATOM 767 C CA . HIS A 1 102 ? 5.692 4.987 -3.434 1.00 92.12 102 HIS A CA 1
ATOM 768 C C . HIS A 1 102 ? 4.628 4.486 -2.453 1.00 92.12 102 HIS A C 1
ATOM 770 O O . HIS A 1 102 ? 3.846 5.276 -1.918 1.00 92.12 102 HIS A O 1
ATOM 776 N N . LEU A 1 103 ? 4.598 3.175 -2.194 1.00 92.00 103 LEU A N 1
ATOM 777 C CA . LEU A 1 103 ? 3.535 2.525 -1.419 1.00 92.00 103 LEU A CA 1
ATOM 778 C C . LEU A 1 103 ? 3.347 3.163 -0.039 1.00 92.00 103 LEU A C 1
ATOM 780 O O . LEU A 1 103 ? 2.228 3.493 0.347 1.00 92.00 103 LEU A O 1
ATOM 784 N N . ARG A 1 104 ? 4.456 3.404 0.670 1.00 93.12 104 ARG A N 1
ATOM 785 C CA . ARG A 1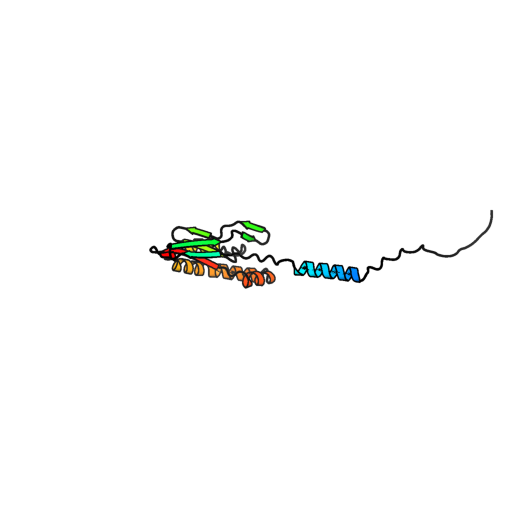 104 ? 4.438 4.017 2.003 1.00 93.12 104 ARG A CA 1
ATOM 786 C C . ARG A 1 104 ? 3.816 5.411 1.999 1.00 93.12 104 ARG A C 1
ATOM 788 O O . ARG A 1 104 ? 3.008 5.701 2.870 1.00 93.12 104 ARG A O 1
ATOM 795 N N . GLN A 1 105 ? 4.160 6.253 1.025 1.00 94.94 105 GLN A N 1
ATOM 796 C CA . GLN A 1 105 ? 3.622 7.616 0.938 1.00 94.94 105 GLN A CA 1
ATOM 797 C C . GLN A 1 105 ? 2.124 7.600 0.618 1.00 94.94 105 GLN A C 1
ATOM 799 O O . GLN A 1 105 ? 1.359 8.364 1.200 1.00 94.94 105 GLN A O 1
ATOM 804 N N . LEU A 1 106 ? 1.693 6.694 -0.264 1.00 95.44 106 LEU A N 1
ATOM 805 C CA . LEU A 1 106 ? 0.283 6.518 -0.616 1.00 95.44 106 LEU A CA 1
ATOM 806 C C . LEU A 1 106 ? -0.544 6.024 0.581 1.00 95.44 106 LEU A C 1
ATOM 808 O O . LEU A 1 106 ? -1.619 6.559 0.847 1.00 95.44 106 LEU A O 1
ATOM 812 N N . ALA A 1 107 ? -0.032 5.040 1.323 1.00 95.31 107 ALA A N 1
ATOM 813 C CA . ALA A 1 107 ? -0.647 4.542 2.552 1.00 95.31 107 ALA A CA 1
ATOM 814 C C . ALA A 1 107 ? -0.704 5.622 3.645 1.00 95.31 107 ALA A C 1
ATOM 816 O O . ALA A 1 107 ? -1.718 5.787 4.322 1.00 95.31 107 ALA A O 1
ATOM 817 N N . GLU A 1 108 ? 0.362 6.408 3.788 1.00 95.50 108 GLU A N 1
ATOM 818 C CA . GLU A 1 108 ? 0.424 7.503 4.750 1.00 95.50 108 GLU A CA 1
ATOM 819 C C . GLU A 1 108 ? -0.572 8.626 4.426 1.00 95.50 108 GLU A C 1
ATOM 821 O O . GLU A 1 108 ? -1.269 9.103 5.326 1.00 95.50 108 GLU A O 1
ATOM 826 N N . ALA A 1 109 ? -0.691 8.999 3.148 1.00 95.50 109 ALA A N 1
ATOM 827 C CA . ALA A 1 109 ? -1.688 9.956 2.675 1.00 95.50 109 ALA A CA 1
ATOM 828 C C . ALA A 1 109 ? -3.118 9.443 2.903 1.00 95.50 109 ALA A C 1
ATOM 830 O O . ALA A 1 109 ? -3.995 10.198 3.319 1.00 95.50 109 ALA A O 1
ATOM 831 N N . ALA A 1 110 ? -3.353 8.146 2.691 1.00 95.94 110 ALA A N 1
ATOM 832 C CA . ALA A 1 110 ? -4.635 7.514 2.978 1.00 95.94 110 ALA A CA 1
ATOM 833 C C . ALA A 1 110 ? -4.980 7.535 4.473 1.00 95.94 110 ALA A C 1
ATOM 835 O O . ALA A 1 110 ? -6.111 7.857 4.822 1.00 95.94 110 ALA A O 1
ATOM 836 N N . CYS A 1 111 ? -4.017 7.294 5.369 1.00 94.50 111 CYS A N 1
ATOM 837 C CA . CYS A 1 111 ? -4.246 7.427 6.813 1.00 94.50 111 CYS A CA 1
ATOM 838 C C . CYS A 1 111 ? -4.630 8.843 7.252 1.00 94.50 111 CYS A C 1
ATOM 840 O O . CYS A 1 111 ? -5.312 9.010 8.262 1.00 94.50 111 CYS A O 1
ATOM 842 N N . GLN A 1 112 ? -4.174 9.861 6.524 1.00 94.81 112 GLN A N 1
ATOM 843 C CA . GLN A 1 112 ? -4.518 11.260 6.784 1.00 94.81 112 GLN A CA 1
ATOM 844 C C . GLN A 1 112 ? -5.874 11.655 6.186 1.00 94.81 112 GLN A C 1
ATOM 846 O O . GLN A 1 112 ? -6.364 12.750 6.463 1.00 94.81 112 GLN A O 1
ATOM 851 N N . TYR A 1 113 ? -6.490 10.789 5.377 1.00 96.19 113 TYR A N 1
ATOM 852 C CA . TYR A 1 113 ? -7.789 11.060 4.786 1.00 96.19 113 TYR A CA 1
ATOM 853 C C . TYR A 1 113 ? -8.883 11.095 5.873 1.00 96.19 113 TYR A C 1
ATOM 855 O O . TYR A 1 113 ? -8.901 10.234 6.766 1.00 96.19 113 TYR A O 1
ATOM 863 N N . PRO A 1 114 ? -9.791 12.088 5.835 1.00 93.81 114 PRO A N 1
ATOM 864 C CA . PRO A 1 114 ? -10.878 12.184 6.798 1.00 93.81 114 PRO A CA 1
ATOM 865 C C . PRO A 1 114 ? -11.865 11.021 6.647 1.00 93.81 114 PRO A C 1
ATOM 867 O O . PRO A 1 114 ? -12.078 10.501 5.554 1.00 93.81 114 PRO A O 1
ATOM 870 N N . GLY A 1 115 ? -12.505 10.656 7.756 1.00 91.94 115 GLY A N 1
ATOM 871 C CA . GLY A 1 115 ? -13.472 9.564 7.817 1.00 91.94 115 GLY A CA 1
ATOM 872 C C . GLY A 1 115 ? -12.953 8.355 8.586 1.00 91.94 115 GLY A C 1
ATOM 873 O O . GLY A 1 115 ? -12.002 8.447 9.367 1.00 91.94 115 GLY A O 1
ATOM 874 N N . ASP A 1 116 ? -13.635 7.237 8.383 1.00 93.31 116 ASP A N 1
ATOM 875 C CA . ASP A 1 116 ? -13.351 5.968 9.029 1.00 93.31 116 ASP A CA 1
ATOM 876 C C . ASP A 1 116 ? -12.259 5.151 8.323 1.00 93.31 116 ASP A C 1
ATOM 878 O O . ASP A 1 116 ? -11.738 5.541 7.275 1.00 93.31 116 ASP A O 1
ATOM 882 N N . LEU A 1 117 ? -11.877 4.006 8.903 1.00 92.19 117 LEU A N 1
ATOM 883 C CA . LEU A 1 117 ? -10.853 3.137 8.309 1.00 92.19 117 LEU A CA 1
ATOM 884 C C . LEU A 1 117 ? -11.246 2.654 6.913 1.00 92.19 117 LEU A C 1
ATOM 886 O O . LEU A 1 117 ? -10.388 2.566 6.035 1.00 92.19 117 LEU A O 1
ATOM 890 N N . ARG A 1 118 ? -12.542 2.438 6.674 1.00 93.44 118 ARG A N 1
ATOM 891 C CA . ARG A 1 118 ? -13.064 2.121 5.346 1.00 93.44 118 ARG A CA 1
ATOM 892 C C . ARG A 1 118 ? -12.830 3.267 4.361 1.00 93.44 118 ARG A C 1
ATOM 894 O O . ARG A 1 118 ? -12.268 3.031 3.295 1.00 93.44 118 ARG A O 1
ATOM 901 N N . ALA A 1 119 ? -13.193 4.499 4.710 1.00 95.44 119 ALA A N 1
ATOM 902 C CA . ALA A 1 119 ? -12.974 5.674 3.870 1.00 95.44 119 ALA A CA 1
ATOM 903 C C . ALA A 1 119 ? -11.484 5.892 3.571 1.00 95.44 119 ALA A C 1
ATOM 905 O O . ALA A 1 119 ? -11.129 6.291 2.459 1.00 95.44 119 ALA A O 1
ATOM 906 N N . ARG A 1 120 ? -10.603 5.588 4.532 1.00 95.38 120 ARG A N 1
ATOM 907 C CA . ARG A 1 120 ? -9.143 5.627 4.357 1.00 95.38 120 ARG A CA 1
ATOM 908 C C . ARG A 1 120 ? -8.646 4.529 3.418 1.00 95.38 120 ARG A C 1
ATOM 910 O O . ARG A 1 120 ? -7.874 4.828 2.510 1.00 95.38 120 ARG A O 1
ATOM 917 N N . ALA A 1 121 ? -9.130 3.297 3.556 1.00 94.56 121 ALA A N 1
ATOM 918 C CA . ALA A 1 121 ? -8.811 2.210 2.629 1.00 94.56 121 ALA A CA 1
ATOM 919 C C . ALA A 1 121 ? -9.303 2.519 1.200 1.00 94.56 121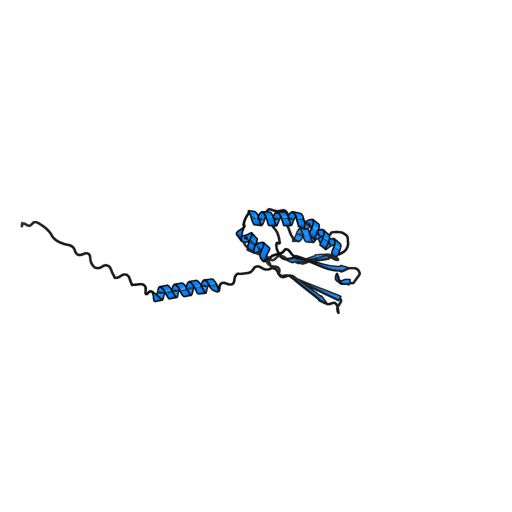 ALA A C 1
ATOM 921 O O . ALA A 1 121 ? -8.573 2.343 0.224 1.00 94.56 121 ALA A O 1
ATOM 922 N N . GLU A 1 122 ? -10.506 3.075 1.058 1.00 96.62 122 GLU A N 1
ATOM 923 C CA . GLU A 1 122 ? -11.030 3.535 -0.231 1.00 96.62 122 GLU A CA 1
ATOM 924 C C . GLU A 1 122 ? -10.206 4.707 -0.796 1.00 96.62 122 GLU A C 1
ATOM 926 O O . GLU A 1 122 ? -9.946 4.764 -2.001 1.00 96.62 122 GLU A O 1
ATOM 931 N N . ALA A 1 123 ? -9.744 5.628 0.055 1.00 96.75 123 ALA A N 1
ATOM 932 C CA . ALA A 1 123 ? -8.832 6.696 -0.347 1.00 96.75 123 ALA A CA 1
ATOM 933 C C . ALA A 1 123 ? -7.494 6.145 -0.843 1.00 96.75 123 ALA A C 1
ATOM 935 O O . ALA A 1 123 ? -7.017 6.593 -1.885 1.00 96.75 123 ALA A O 1
ATOM 936 N N . PHE A 1 124 ? -6.937 5.131 -0.177 1.00 95.94 124 PHE A N 1
ATOM 937 C CA . PHE A 1 124 ? -5.738 4.441 -0.644 1.00 95.94 124 PHE A CA 1
ATOM 938 C C . PHE A 1 124 ? -5.920 3.874 -2.052 1.00 95.94 124 PHE A C 1
ATOM 940 O O . PHE A 1 124 ? -5.071 4.109 -2.913 1.00 95.94 124 PHE A O 1
ATOM 947 N N . LEU A 1 125 ? -7.035 3.192 -2.325 1.00 95.06 125 LEU A N 1
ATOM 948 C CA . LEU A 1 125 ? -7.326 2.672 -3.665 1.00 95.06 125 LEU A CA 1
ATOM 949 C C . LEU A 1 125 ? -7.383 3.798 -4.709 1.00 95.06 125 LEU A C 1
ATOM 951 O O . LEU A 1 125 ? -6.805 3.670 -5.788 1.00 95.06 125 LEU A O 1
ATOM 955 N N . ARG A 1 126 ? -8.009 4.938 -4.384 1.00 96.25 126 ARG A N 1
ATOM 956 C CA . ARG A 1 126 ? -8.051 6.102 -5.289 1.00 96.25 126 ARG A CA 1
ATOM 957 C C . ARG A 1 126 ? -6.670 6.716 -5.523 1.00 96.25 126 ARG A C 1
ATOM 959 O O . ARG A 1 126 ? -6.335 7.021 -6.665 1.00 96.25 126 ARG A O 1
ATOM 966 N N . PHE A 1 127 ? -5.883 6.901 -4.465 1.00 95.31 127 PHE A N 1
ATOM 967 C CA . PHE A 1 127 ? -4.555 7.520 -4.537 1.00 95.31 127 PHE A CA 1
ATOM 968 C C . PHE A 1 127 ? -3.553 6.630 -5.271 1.00 95.31 127 PHE A C 1
ATOM 970 O O . PHE A 1 127 ? -2.722 7.129 -6.026 1.00 95.31 127 PHE A O 1
ATOM 977 N N . SER A 1 128 ? -3.641 5.315 -5.068 1.00 93.88 128 SER A N 1
ATOM 978 C CA . SER A 1 128 ? -2.687 4.348 -5.610 1.00 93.88 128 SER A CA 1
ATOM 979 C C . SER A 1 128 ? -2.972 3.942 -7.051 1.00 93.88 128 SER A C 1
ATOM 981 O O . SER A 1 128 ? -2.021 3.616 -7.755 1.00 93.88 128 SER A O 1
ATOM 983 N N . ARG A 1 129 ? -4.224 4.011 -7.526 1.00 92.25 129 ARG A N 1
ATOM 984 C CA . ARG A 1 129 ? -4.621 3.483 -8.842 1.00 92.25 129 ARG A CA 1
ATOM 985 C C . ARG A 1 129 ? -3.735 3.955 -9.996 1.00 92.25 129 ARG A C 1
ATOM 987 O O . ARG A 1 129 ? -3.102 3.140 -10.658 1.00 92.25 129 ARG A O 1
ATOM 994 N N . ILE A 1 130 ? -3.673 5.265 -10.242 1.00 93.12 130 ILE A N 1
ATOM 995 C CA . ILE A 1 130 ? -2.920 5.809 -11.385 1.00 93.12 130 ILE A CA 1
ATOM 996 C C . ILE A 1 130 ? -1.406 5.578 -11.224 1.00 93.12 130 ILE A C 1
ATOM 998 O O . ILE A 1 130 ? -0.785 5.112 -12.184 1.00 93.12 130 ILE A O 1
ATOM 1002 N N . PRO A 1 131 ? -0.783 5.870 -10.062 1.00 92.00 131 PRO A N 1
ATOM 1003 C CA . PRO A 1 131 ? 0.627 5.559 -9.843 1.00 92.00 131 PRO A CA 1
ATOM 1004 C C . PRO A 1 131 ? 0.954 4.075 -10.042 1.00 92.00 131 PRO A C 1
ATOM 1006 O O . PRO A 1 131 ? 1.926 3.761 -10.724 1.00 92.00 131 PRO A O 1
ATOM 1009 N N . TYR A 1 132 ? 0.122 3.173 -9.519 1.00 90.44 132 TYR A N 1
ATOM 1010 C CA . TYR A 1 132 ? 0.318 1.729 -9.628 1.00 90.44 132 TYR A CA 1
ATOM 1011 C C . TYR A 1 132 ? 0.203 1.255 -11.078 1.00 90.44 132 TYR A C 1
ATOM 1013 O O . TYR A 1 132 ? 1.103 0.594 -11.583 1.00 90.44 132 TYR A O 1
ATOM 1021 N N . GLU A 1 133 ? -0.836 1.672 -11.806 1.00 90.06 133 GLU A N 1
ATOM 1022 C CA . GLU A 1 133 ? -0.989 1.345 -13.231 1.00 90.06 133 GLU A CA 1
ATOM 1023 C C . GLU A 1 133 ? 0.188 1.860 -14.084 1.00 90.06 133 GLU A C 1
ATOM 1025 O O . GLU A 1 133 ? 0.540 1.257 -15.102 1.00 90.06 133 GLU A O 1
ATOM 1030 N N . ARG A 1 134 ? 0.796 2.998 -13.721 1.00 91.00 134 ARG A N 1
ATOM 1031 C CA . ARG A 1 134 ? 2.015 3.494 -14.385 1.00 91.00 134 ARG A CA 1
ATOM 1032 C C . ARG A 1 134 ? 3.231 2.640 -14.038 1.00 91.00 134 ARG A C 1
ATOM 1034 O O . ARG A 1 134 ? 3.964 2.287 -14.955 1.00 91.00 134 ARG A O 1
ATOM 1041 N N . ALA A 1 135 ? 3.413 2.289 -12.765 1.00 89.06 135 ALA A N 1
ATOM 1042 C CA . ALA A 1 135 ? 4.503 1.426 -12.310 1.00 89.06 135 ALA A CA 1
ATOM 1043 C C . ALA A 1 135 ? 4.460 0.061 -13.000 1.00 89.06 135 ALA A C 1
ATOM 1045 O O . ALA A 1 135 ? 5.442 -0.356 -13.600 1.00 89.06 135 ALA A O 1
ATOM 1046 N N . ILE A 1 136 ? 3.296 -0.588 -13.013 1.00 86.88 136 ILE A N 1
ATOM 1047 C CA . ILE A 1 136 ? 3.112 -1.898 -13.644 1.00 86.88 136 ILE A CA 1
ATOM 1048 C C . ILE A 1 136 ? 3.394 -1.844 -15.149 1.00 86.88 136 ILE A C 1
ATOM 1050 O O . ILE A 1 136 ? 4.092 -2.714 -15.665 1.00 86.88 136 ILE A O 1
ATOM 1054 N N . ARG A 1 137 ? 2.914 -0.813 -15.860 1.00 88.00 137 ARG A N 1
ATOM 1055 C CA . ARG A 1 137 ? 3.250 -0.628 -17.283 1.00 88.00 137 ARG A CA 1
ATOM 1056 C C . ARG A 1 137 ? 4.745 -0.429 -17.494 1.00 88.00 137 ARG A C 1
ATOM 1058 O O . ARG A 1 137 ? 5.314 -1.080 -18.356 1.00 88.00 137 ARG A O 1
ATOM 1065 N N . HIS A 1 138 ? 5.379 0.420 -16.690 1.00 87.19 138 HIS A N 1
ATOM 1066 C CA . HIS A 1 138 ? 6.811 0.659 -16.809 1.00 87.19 138 HIS A CA 1
ATOM 1067 C C . HIS A 1 138 ? 7.629 -0.612 -16.564 1.00 87.19 138 HIS A C 1
ATOM 1069 O O . HIS A 1 138 ? 8.477 -0.939 -17.384 1.00 87.19 138 HIS A O 1
ATOM 1075 N N . ILE A 1 139 ? 7.336 -1.357 -15.493 1.00 82.94 139 ILE A N 1
ATOM 1076 C CA . ILE A 1 139 ? 8.013 -2.624 -15.176 1.00 82.94 139 ILE A CA 1
ATOM 1077 C C . ILE A 1 139 ? 7.860 -3.607 -16.341 1.00 82.94 139 ILE A C 1
ATOM 1079 O O . ILE A 1 139 ? 8.838 -4.222 -16.755 1.00 82.94 139 ILE A O 1
ATOM 1083 N N . ARG A 1 140 ? 6.655 -3.709 -16.917 1.00 83.94 140 ARG A N 1
ATOM 1084 C CA . ARG A 1 140 ? 6.396 -4.560 -18.085 1.00 83.94 140 ARG A CA 1
ATOM 1085 C C . ARG A 1 140 ? 7.258 -4.197 -19.284 1.00 83.94 140 ARG A C 1
ATOM 1087 O O . ARG A 1 140 ? 7.769 -5.085 -19.955 1.00 83.94 140 ARG A O 1
ATOM 1094 N N . ASP A 1 141 ? 7.340 -2.906 -19.579 1.00 85.75 141 ASP A N 1
ATOM 1095 C CA . ASP A 1 141 ? 7.962 -2.409 -20.799 1.00 85.75 141 ASP A CA 1
ATOM 1096 C C . ASP A 1 141 ? 9.500 -2.355 -20.657 1.00 85.75 141 ASP A C 1
ATOM 1098 O O . ASP A 1 141 ? 10.212 -2.529 -21.644 1.00 85.75 141 ASP A O 1
ATOM 1102 N N . ALA A 1 142 ? 10.016 -2.152 -19.438 1.00 83.56 142 ALA A N 1
ATOM 1103 C CA . ALA A 1 142 ? 11.447 -2.100 -19.137 1.00 83.56 142 ALA A CA 1
ATOM 1104 C C . ALA A 1 142 ? 12.079 -3.490 -18.948 1.00 83.56 142 ALA A C 1
ATOM 1106 O O . ALA A 1 142 ? 13.210 -3.701 -19.383 1.00 83.56 142 ALA A O 1
ATOM 1107 N N . ASP A 1 143 ? 11.367 -4.431 -18.318 1.00 71.50 143 ASP A N 1
ATOM 1108 C CA . ASP A 1 143 ? 11.838 -5.806 -18.121 1.00 71.50 143 ASP A CA 1
ATOM 1109 C C . ASP A 1 143 ? 10.667 -6.812 -18.139 1.00 71.50 143 ASP A C 1
ATOM 1111 O O . ASP A 1 143 ? 10.122 -7.193 -17.094 1.00 71.50 143 ASP A O 1
ATOM 1115 N N . PRO A 1 144 ? 10.282 -7.304 -19.332 1.00 71.81 144 PRO A N 1
ATOM 1116 C CA . PRO A 1 144 ? 9.213 -8.291 -19.478 1.00 71.81 144 PRO A CA 1
ATOM 1117 C C . PRO A 1 144 ? 9.464 -9.598 -18.708 1.00 71.81 144 PRO A C 1
ATOM 1119 O O . PRO A 1 144 ? 8.510 -10.301 -18.368 1.00 71.81 144 PRO A O 1
ATOM 1122 N N . SER A 1 145 ? 10.730 -9.937 -18.432 1.00 67.19 145 SER A N 1
ATOM 1123 C CA . SER A 1 145 ? 11.101 -11.160 -17.712 1.00 67.19 145 SER A CA 1
ATOM 1124 C C . SER A 1 145 ? 10.905 -11.024 -16.198 1.00 67.19 145 SER A C 1
ATOM 1126 O O . SER A 1 145 ? 10.466 -11.971 -15.539 1.00 67.19 145 SER A O 1
ATOM 1128 N N . ASP A 1 146 ? 11.138 -9.829 -15.649 1.00 64.12 146 ASP A N 1
ATOM 1129 C CA . ASP A 1 146 ? 10.894 -9.516 -14.237 1.00 64.12 146 ASP A CA 1
ATOM 1130 C C . ASP A 1 146 ? 9.422 -9.162 -13.960 1.00 64.12 146 ASP A C 1
ATOM 1132 O O . ASP A 1 146 ? 8.930 -9.340 -12.842 1.00 64.12 146 ASP A O 1
ATOM 1136 N N . PHE A 1 147 ? 8.670 -8.753 -14.988 1.00 64.81 147 PHE A N 1
ATOM 1137 C CA . PHE A 1 147 ? 7.227 -8.513 -14.907 1.00 64.81 147 PHE A CA 1
ATOM 1138 C C . PHE A 1 147 ? 6.444 -9.751 -14.457 1.00 64.81 147 PHE A C 1
ATOM 1140 O O . PHE A 1 147 ? 5.634 -9.655 -13.532 1.00 64.81 147 PHE A O 1
ATOM 1147 N N . GLY A 1 148 ? 6.724 -10.919 -15.050 1.00 61.97 148 GLY A N 1
ATOM 1148 C CA . GLY A 1 148 ? 6.105 -12.187 -14.646 1.00 61.97 148 GLY A CA 1
ATOM 1149 C C . GLY A 1 148 ? 6.403 -12.518 -13.182 1.00 61.97 148 GLY A C 1
ATOM 1150 O O . GLY A 1 148 ? 5.493 -12.778 -12.399 1.00 61.97 148 GLY A O 1
ATOM 1151 N N . ARG A 1 149 ? 7.665 -12.364 -12.757 1.00 61.19 149 ARG A N 1
ATOM 1152 C CA . ARG A 1 149 ? 8.077 -12.581 -11.358 1.00 61.19 149 ARG A CA 1
ATOM 1153 C C . ARG A 1 149 ? 7.444 -11.591 -10.383 1.00 61.19 149 ARG A C 1
ATOM 1155 O O . ARG A 1 149 ? 7.197 -11.962 -9.234 1.00 61.19 149 ARG A O 1
ATOM 1162 N N . THR A 1 150 ? 7.209 -10.357 -10.817 1.00 61.84 150 THR A N 1
ATOM 1163 C CA . THR A 1 150 ? 6.654 -9.276 -9.996 1.00 61.84 150 THR A CA 1
ATOM 1164 C C . THR A 1 150 ? 5.140 -9.393 -9.841 1.00 61.84 150 THR A C 1
ATOM 1166 O O . THR A 1 150 ? 4.644 -9.199 -8.737 1.00 61.84 150 THR A O 1
ATOM 1169 N N . LEU A 1 151 ? 4.396 -9.760 -10.887 1.00 61.53 151 LEU A N 1
ATOM 1170 C CA . LEU A 1 151 ? 2.934 -9.877 -10.814 1.00 61.53 151 LEU A CA 1
ATOM 1171 C C . LEU A 1 151 ? 2.435 -11.235 -10.328 1.00 61.53 151 LEU A C 1
ATOM 1173 O O . LEU A 1 151 ? 1.494 -11.253 -9.540 1.00 61.53 151 LEU A O 1
ATOM 1177 N N . GLU A 1 152 ? 3.049 -12.353 -10.733 1.00 54.22 152 GLU A N 1
ATOM 1178 C CA . GLU A 1 152 ? 2.600 -13.678 -10.266 1.00 54.22 152 GLU A CA 1
ATOM 1179 C C . GLU A 1 152 ? 2.854 -13.886 -8.769 1.00 54.22 152 GLU A C 1
ATOM 1181 O O . GLU A 1 152 ? 2.162 -14.679 -8.141 1.00 54.22 152 GLU A O 1
ATOM 1186 N N . ASN A 1 153 ? 3.816 -13.166 -8.175 1.00 50.56 153 ASN A N 1
ATOM 1187 C CA . ASN A 1 153 ? 4.240 -13.414 -6.794 1.00 50.56 153 ASN A CA 1
ATOM 1188 C C . ASN A 1 153 ? 4.046 -12.232 -5.830 1.00 50.56 153 ASN A C 1
ATOM 1190 O O . ASN A 1 153 ? 4.393 -12.373 -4.655 1.00 50.56 153 ASN A O 1
ATOM 1194 N N . LYS A 1 154 ? 3.604 -11.048 -6.291 1.00 59.50 154 LYS A N 1
ATOM 1195 C CA . LYS A 1 154 ? 3.594 -9.825 -5.457 1.00 59.50 154 LYS A CA 1
ATOM 1196 C C . LYS A 1 154 ? 2.474 -8.845 -5.819 1.00 59.50 154 LYS A C 1
ATOM 1198 O O . LYS A 1 154 ? 2.740 -7.703 -6.205 1.00 59.50 154 LYS A O 1
ATOM 1203 N N . THR A 1 155 ? 1.218 -9.241 -5.624 1.00 68.38 155 THR A N 1
ATOM 1204 C CA . THR A 1 155 ? 0.137 -8.255 -5.477 1.00 68.38 155 THR A CA 1
ATOM 1205 C C . THR A 1 155 ? 0.510 -7.260 -4.376 1.00 68.38 155 THR A C 1
ATOM 1207 O O . THR A 1 155 ? 1.009 -7.635 -3.314 1.00 68.38 155 THR A O 1
ATOM 1210 N N . THR A 1 156 ? 0.352 -5.963 -4.654 1.00 83.69 156 THR A N 1
ATOM 1211 C CA . THR A 1 156 ? 0.528 -4.947 -3.616 1.00 83.69 156 THR A CA 1
ATOM 1212 C C . THR A 1 156 ? -0.685 -4.978 -2.712 1.00 83.69 156 THR A C 1
ATOM 1214 O O . THR A 1 156 ? -1.800 -4.711 -3.154 1.00 83.69 156 THR A O 1
ATOM 1217 N N . GLU A 1 157 ? -0.448 -5.281 -1.445 1.00 86.88 157 GLU A N 1
ATOM 1218 C CA . GLU A 1 157 ? -1.490 -5.451 -0.446 1.00 86.88 157 GLU A CA 1
ATOM 1219 C C . GLU A 1 157 ? -1.234 -4.511 0.717 1.00 86.88 157 GLU A C 1
ATOM 1221 O O . GLU A 1 157 ? -0.097 -4.307 1.152 1.00 86.88 157 GLU A O 1
ATOM 1226 N N . VAL A 1 158 ? -2.311 -3.908 1.204 1.00 89.94 158 VAL A N 1
ATOM 1227 C CA . VAL A 1 158 ? -2.267 -2.983 2.325 1.00 89.94 158 VAL A CA 1
ATOM 1228 C C . VAL A 1 158 ? -3.433 -3.290 3.246 1.00 89.94 158 VAL A C 1
ATOM 1230 O O . VAL A 1 158 ? -4.581 -3.308 2.809 1.00 89.94 158 VAL A O 1
ATOM 1233 N N . ILE A 1 159 ? -3.130 -3.526 4.519 1.00 90.00 159 ILE A N 1
ATOM 1234 C CA . ILE A 1 159 ? -4.122 -3.779 5.563 1.00 90.00 159 ILE A CA 1
ATOM 1235 C C . ILE A 1 159 ? -4.220 -2.521 6.410 1.00 90.00 159 ILE A C 1
ATOM 1237 O O . ILE A 1 159 ? -3.231 -2.122 7.021 1.00 90.00 159 ILE A O 1
ATOM 1241 N N . PHE A 1 160 ? -5.403 -1.916 6.437 1.00 91.12 160 PHE A N 1
ATOM 1242 C CA . PHE A 1 160 ? -5.754 -0.849 7.369 1.00 91.12 160 PHE A CA 1
ATOM 1243 C C . PHE A 1 160 ? -6.412 -1.479 8.591 1.00 91.12 160 PHE A C 1
ATOM 1245 O O . PHE A 1 160 ? -7.267 -2.344 8.436 1.00 91.12 160 PHE A O 1
ATOM 1252 N N . ALA A 1 161 ? -6.008 -1.045 9.778 1.00 90.62 161 ALA A N 1
ATOM 1253 C CA . ALA A 1 161 ? -6.607 -1.459 11.033 1.00 90.62 161 ALA A CA 1
ATOM 1254 C C . ALA A 1 161 ? -6.564 -0.324 12.056 1.00 90.62 161 ALA A C 1
ATOM 1256 O O . ALA A 1 161 ? -5.752 0.602 11.961 1.00 90.62 161 ALA A O 1
ATOM 1257 N N . GLY A 1 162 ? -7.400 -0.409 13.076 1.00 85.56 162 GLY A N 1
ATOM 1258 C CA . GLY A 1 162 ? -7.362 0.518 14.196 1.00 85.56 162 GLY A CA 1
ATOM 1259 C C . GLY A 1 162 ? -8.558 0.360 15.116 1.00 85.56 162 GLY A C 1
ATOM 1260 O O . GLY A 1 162 ? -9.319 -0.599 15.033 1.00 85.56 162 GLY A O 1
ATOM 1261 N N . ILE A 1 163 ? -8.712 1.326 16.019 1.00 82.38 163 ILE A N 1
ATOM 1262 C CA . ILE A 1 163 ? -9.877 1.411 16.893 1.00 82.38 163 ILE A CA 1
ATOM 1263 C C . ILE A 1 163 ? -10.800 2.505 16.370 1.00 82.38 163 ILE A C 1
ATOM 1265 O O . ILE A 1 163 ? -10.416 3.674 16.301 1.00 82.38 163 ILE A O 1
ATOM 1269 N N . GLN A 1 164 ? -12.030 2.129 16.042 1.00 81.38 164 GLN A N 1
ATOM 1270 C CA . GLN A 1 164 ? -13.085 3.021 15.594 1.00 81.38 164 GLN A CA 1
ATOM 1271 C C . GLN A 1 164 ? -14.305 2.855 16.495 1.00 81.38 164 GLN A C 1
ATOM 1273 O O . GLN A 1 164 ? -14.822 1.756 16.666 1.00 81.38 164 GLN A O 1
ATOM 1278 N N . ASN A 1 165 ? -14.768 3.953 17.097 1.00 82.44 165 ASN A N 1
ATOM 1279 C CA . ASN A 1 165 ? -15.896 3.945 18.038 1.00 82.44 165 ASN A CA 1
ATOM 1280 C C . ASN A 1 165 ? -15.733 2.918 19.183 1.00 82.44 165 ASN A C 1
ATOM 1282 O O . ASN A 1 165 ? -16.707 2.329 19.640 1.00 82.44 165 ASN A O 1
ATOM 1286 N N . GLY A 1 166 ? -14.494 2.679 19.630 1.00 77.31 166 GLY A N 1
ATOM 1287 C CA . GLY A 1 166 ? -14.178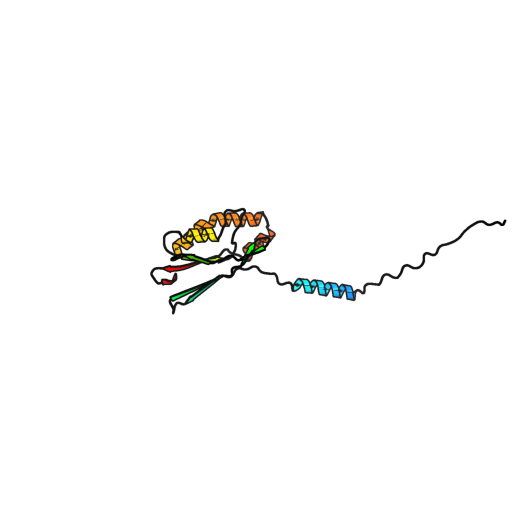 1.702 20.680 1.00 77.31 166 GLY A CA 1
ATOM 1288 C C . GLY A 1 166 ? -14.140 0.241 20.217 1.00 77.31 166 GLY A C 1
ATOM 1289 O O . GLY A 1 166 ? -13.918 -0.640 21.042 1.00 77.31 166 GLY A O 1
ATOM 1290 N N . GLN A 1 167 ? -14.326 -0.024 18.923 1.00 82.31 167 GLN A N 1
ATOM 1291 C CA . GLN A 1 167 ? -14.242 -1.357 18.330 1.00 82.31 167 GLN A CA 1
ATOM 1292 C C . GLN A 1 167 ? -13.040 -1.469 17.401 1.00 82.31 167 GLN A C 1
ATOM 1294 O O . GLN A 1 167 ? -12.595 -0.485 16.817 1.00 82.31 167 GLN A O 1
ATOM 1299 N N . ILE A 1 168 ? -12.522 -2.684 17.267 1.00 81.75 168 ILE A N 1
ATOM 1300 C CA . ILE A 1 168 ? -11.526 -3.006 16.252 1.00 81.75 168 ILE A CA 1
ATOM 1301 C C . ILE A 1 168 ? -12.186 -2.926 14.878 1.00 81.75 168 ILE A C 1
ATOM 1303 O O . ILE A 1 168 ? -13.251 -3.512 14.677 1.00 81.75 168 ILE A O 1
ATOM 1307 N N . ALA A 1 169 ? -11.532 -2.233 13.955 1.00 76.31 169 ALA A N 1
ATOM 1308 C CA . ALA A 1 169 ? -11.923 -2.120 12.558 1.00 76.31 169 ALA A CA 1
ATOM 1309 C C . ALA A 1 169 ? -10.696 -2.199 11.646 1.00 76.31 169 ALA A C 1
ATOM 1311 O O . ALA A 1 169 ? -9.566 -1.990 12.152 1.00 76.31 169 ALA A O 1
#

Radius of gyration: 32.29 Å; chains: 1; bounding box: 106×54×74 Å

Secondary structure (DSSP, 8-state):
--------------PPPP----HHHHHHHHHHHHHHHHTS--------EEEEEETTTTEEEEEE--EEEETTEEEE---EEEETTEEEEEES--EETTTTEEHHHHHHHHHTSSS-HHHHHHHHHHHHHHHHHHHHHHHHHH-HHHHHHHHHH---EEEEE-EETTEE-

pLDDT: mean 76.56, std 16.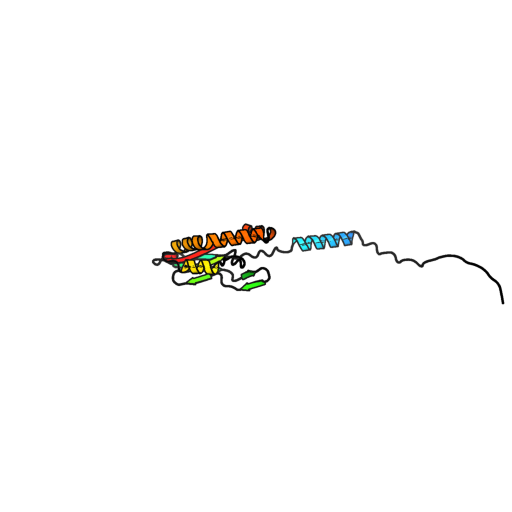82, range [37.38, 96.75]

Foldseek 3Di:
DDDDDDDDDDDDPDDDDDPPPDVVVVVVVVVCVVVVVVPPPPPQPWKDWDWDQDPPVQDIDIDIAQWDDDPPDTDGHDQWDDDAQKIKGKTADQDDPVFPDHLVVLLVVLSVDDDHLVSSVVSSCVSHVVRVVVRLVCCCVVPVPVSCVRVVRGDIDMDIWGADPNHID

Sequence (169 aa):
MKHLFQPLSEVPHAANPRTSRNPADIVRLLVFLTTGTLFLPAVTAATSVVALIDNTNHRVVIAADCRVNRQLASLSQCKIIDKPGCTVAMAGLYEEKTTAFHLRQLAEAACQYPGDLRARAEAFLRFSRIPYERAIRHIRDADPSDFGRTLENKTTEVIFAGIQNGQIA